Protein AF-A0A841LUA0-F1 (afdb_monomer_lite)

Sequence (123 aa):
MKITVTVTGANQNDQVDFQVSAGNHDASQYGAPVWKINGTSQGNQDNIIIDEGGFTGTTKTYVFETVKPFDFGELSINVVNLEGGPITASYKTEVNGKVETNENVVVAVDQSYSKMFTYRSNK

Secondary structure (DSSP, 8-state):
-EEEEEEES--TTSEEEEEEEEE-SSGGGTTS--EEETTEEP-S-SEEEE-HHHH-SS-EEEEEEESS--SEEEEEEEEEE-SSSPEEEEEEEEETTEEEEEEEEEE-TTEEEEEEEEEE---

Radius of gyration: 14.79 Å; chains: 1; bounding box: 37×25×39 Å

Structure (mmCIF, N/CA/C/O backbone):
data_AF-A0A841LUA0-F1
#
_entry.id   AF-A0A841LUA0-F1
#
loop_
_atom_site.group_PDB
_atom_site.id
_atom_site.type_symbol
_atom_site.label_atom_id
_atom_site.label_alt_id
_atom_site.label_comp_id
_atom_site.label_asym_id
_atom_site.label_entity_id
_atom_site.label_seq_id
_atom_site.pdbx_PDB_ins_code
_atom_site.Cartn_x
_atom_site.Cartn_y
_atom_site.Cartn_z
_atom_site.occupancy
_atom_site.B_iso_or_equiv
_atom_site.auth_seq_id
_atom_site.auth_comp_id
_atom_site.auth_asym_id
_atom_site.auth_atom_id
_atom_site.pdbx_PDB_model_num
ATOM 1 N N . MET A 1 1 ? 8.641 -5.373 -9.313 1.00 94.56 1 MET A N 1
ATOM 2 C CA . MET A 1 1 ? 8.151 -5.479 -7.924 1.00 94.56 1 MET A CA 1
ATOM 3 C C . MET A 1 1 ? 6.658 -5.213 -7.925 1.00 94.56 1 MET A C 1
ATOM 5 O O . MET A 1 1 ? 6.206 -4.375 -8.697 1.00 94.56 1 MET A O 1
ATOM 9 N N . LYS A 1 2 ? 5.904 -5.937 -7.100 1.00 97.44 2 LYS A N 1
ATOM 10 C CA . LYS A 1 2 ? 4.458 -5.780 -6.954 1.00 97.44 2 LYS A CA 1
ATOM 11 C C . LYS A 1 2 ? 4.108 -5.694 -5.476 1.00 97.44 2 LYS A C 1
ATOM 13 O O . LYS A 1 2 ? 4.485 -6.575 -4.713 1.00 97.44 2 LYS A O 1
ATOM 18 N N . ILE A 1 3 ? 3.394 -4.650 -5.085 1.00 98.38 3 ILE A N 1
ATOM 19 C CA . ILE A 1 3 ? 2.963 -4.399 -3.712 1.00 98.38 3 ILE A CA 1
ATOM 20 C C . ILE A 1 3 ? 1.440 -4.378 -3.712 1.00 98.38 3 ILE A C 1
ATOM 22 O O . ILE A 1 3 ? 0.822 -3.664 -4.493 1.00 98.38 3 ILE A O 1
ATOM 26 N N . THR A 1 4 ? 0.823 -5.189 -2.864 1.00 98.62 4 THR A N 1
ATOM 27 C CA . THR A 1 4 ? -0.627 -5.201 -2.651 1.00 98.62 4 THR A CA 1
ATOM 28 C C . THR A 1 4 ? -0.893 -4.754 -1.229 1.00 98.62 4 THR A C 1
ATOM 30 O O . THR A 1 4 ? -0.363 -5.366 -0.307 1.00 98.62 4 THR A O 1
ATOM 33 N N . VAL A 1 5 ? -1.716 -3.728 -1.052 1.00 98.38 5 VAL A N 1
ATOM 34 C CA . VAL A 1 5 ? -2.139 -3.234 0.263 1.00 98.38 5 VAL A CA 1
ATOM 35 C C . VAL A 1 5 ? -3.653 -3.302 0.350 1.00 98.38 5 VAL A C 1
ATOM 37 O O . VAL A 1 5 ? -4.348 -3.095 -0.644 1.00 98.38 5 VAL A O 1
ATOM 40 N N . THR A 1 6 ? -4.182 -3.652 1.512 1.00 98.31 6 THR A N 1
ATOM 41 C CA . THR A 1 6 ? -5.617 -3.696 1.786 1.00 98.31 6 THR A CA 1
ATOM 42 C C . THR A 1 6 ? -5.880 -3.168 3.179 1.00 98.31 6 THR A C 1
ATOM 44 O O . THR A 1 6 ? -5.265 -3.633 4.135 1.00 98.31 6 THR A O 1
ATOM 47 N N . VAL A 1 7 ? -6.813 -2.230 3.294 1.00 97.94 7 VAL A N 1
ATOM 48 C CA . VAL A 1 7 ? -7.228 -1.650 4.572 1.00 97.94 7 VAL A CA 1
ATOM 49 C C . VAL A 1 7 ? -8.725 -1.840 4.733 1.00 97.94 7 VAL A C 1
ATOM 51 O O . VAL A 1 7 ? -9.487 -1.668 3.783 1.00 97.94 7 VAL A O 1
ATOM 54 N N . THR A 1 8 ? -9.146 -2.236 5.931 1.00 97.19 8 THR A N 1
ATOM 55 C CA . THR A 1 8 ? -10.555 -2.366 6.320 1.00 97.19 8 THR A CA 1
ATOM 56 C C . THR A 1 8 ? -10.777 -1.691 7.664 1.00 97.19 8 THR A C 1
ATOM 58 O O . THR A 1 8 ? -9.961 -1.861 8.567 1.00 97.19 8 THR A O 1
ATOM 61 N N . GLY A 1 9 ? -11.897 -0.979 7.803 1.00 94.81 9 GLY A N 1
ATOM 62 C CA . GLY A 1 9 ? -12.333 -0.385 9.069 1.00 94.81 9 GLY A CA 1
ATOM 63 C C . GLY A 1 9 ? -11.882 1.058 9.303 1.00 94.81 9 GLY A C 1
ATOM 64 O O . GLY A 1 9 ? -12.321 1.642 10.283 1.00 94.81 9 GLY A O 1
ATOM 65 N N . ALA A 1 10 ? -11.067 1.632 8.413 1.00 95.12 10 ALA A N 1
ATOM 66 C CA . ALA A 1 10 ? -10.643 3.026 8.509 1.00 95.12 10 ALA A CA 1
ATOM 67 C C . ALA A 1 10 ? -11.772 3.995 8.128 1.00 95.12 10 ALA A C 1
ATOM 69 O O . ALA A 1 10 ? -12.508 3.786 7.154 1.00 95.12 10 ALA A O 1
ATOM 70 N N . ASN A 1 11 ? -11.888 5.078 8.885 1.00 92.00 11 ASN A N 1
ATOM 71 C CA . ASN A 1 11 ? -12.850 6.143 8.655 1.00 92.00 11 ASN A CA 1
ATOM 72 C C . ASN A 1 11 ? -12.147 7.506 8.508 1.00 92.00 11 ASN A C 1
ATOM 74 O O . ASN A 1 11 ? -10.927 7.596 8.531 1.00 92.00 11 ASN A O 1
ATOM 78 N N . GLN A 1 12 ? -12.924 8.567 8.284 1.00 92.44 12 GLN A N 1
ATOM 79 C CA . GLN A 1 12 ? -12.406 9.915 8.003 1.00 92.44 12 GLN A CA 1
ATOM 80 C C . GLN A 1 12 ? -11.659 10.579 9.170 1.00 92.44 12 GLN A C 1
ATOM 82 O O . GLN A 1 12 ? -11.059 11.628 8.972 1.00 92.44 12 GLN A O 1
ATOM 87 N N . ASN A 1 13 ? -11.761 10.022 10.376 1.00 93.69 13 ASN A N 1
ATOM 88 C CA . ASN A 1 13 ? -11.087 10.518 11.567 1.00 93.69 13 ASN A CA 1
ATOM 89 C C . ASN A 1 13 ? -9.787 9.752 11.854 1.00 93.69 13 ASN A C 1
ATOM 91 O O . ASN A 1 13 ? -9.107 10.106 12.806 1.00 93.69 13 ASN A O 1
ATOM 95 N N . ASP A 1 14 ? -9.447 8.725 11.069 1.00 95.31 14 ASP A N 1
ATOM 96 C CA . ASP A 1 14 ? -8.236 7.914 11.232 1.00 95.31 14 ASP A CA 1
ATOM 97 C C . ASP A 1 14 ? -7.133 8.348 10.258 1.00 95.31 14 ASP A C 1
ATOM 99 O O . ASP A 1 14 ? -7.419 8.770 9.140 1.00 95.31 14 ASP A O 1
ATOM 103 N N . GLN A 1 15 ? -5.865 8.130 10.626 1.00 95.81 15 GLN A N 1
ATOM 104 C CA . GLN A 1 15 ? -4.740 8.292 9.697 1.00 95.81 15 GLN A CA 1
ATOM 105 C C . GLN A 1 15 ? -4.372 6.939 9.088 1.00 95.81 15 GLN A C 1
ATOM 107 O O . GLN A 1 15 ? -4.060 5.993 9.816 1.00 95.81 15 GLN A O 1
ATOM 112 N N . VAL A 1 16 ? -4.329 6.848 7.760 1.00 96.69 16 VAL A N 1
ATOM 113 C CA . VAL A 1 16 ? -3.832 5.661 7.054 1.00 96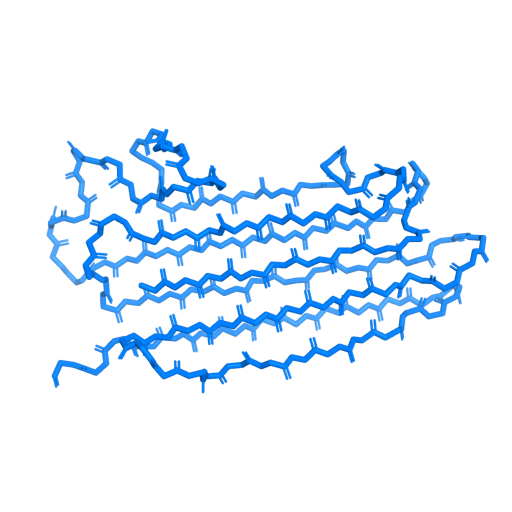.69 16 VAL A CA 1
ATOM 114 C C . VAL A 1 16 ? -3.034 6.083 5.830 1.00 96.69 16 VAL A C 1
ATOM 116 O O . VAL A 1 16 ? -3.613 6.520 4.842 1.00 96.69 16 VAL A O 1
ATOM 119 N N . ASP A 1 17 ? -1.722 5.870 5.866 1.00 97.06 17 ASP A N 1
ATOM 120 C CA . ASP A 1 17 ? -0.820 6.188 4.766 1.00 97.06 17 ASP A CA 1
ATOM 121 C C . ASP A 1 17 ? -0.052 4.954 4.311 1.00 97.06 17 ASP A C 1
ATOM 123 O O . ASP A 1 17 ? 0.551 4.224 5.105 1.00 97.06 17 ASP A O 1
ATOM 127 N N . PHE A 1 18 ? -0.026 4.761 2.998 1.00 97.88 18 PHE A N 1
ATOM 128 C CA . PHE A 1 18 ? 0.866 3.819 2.343 1.00 97.88 18 PHE A CA 1
ATOM 129 C C . PHE A 1 18 ? 1.680 4.559 1.296 1.00 97.88 18 PHE A C 1
ATOM 131 O O . PHE A 1 18 ? 1.134 5.131 0.351 1.00 97.88 18 PHE A O 1
ATOM 138 N N . GLN A 1 19 ? 2.996 4.500 1.446 1.00 98.06 19 GLN A N 1
ATOM 139 C CA . GLN A 1 19 ? 3.941 5.074 0.506 1.00 98.06 19 GLN A CA 1
ATOM 140 C C . GLN A 1 19 ? 4.772 3.966 -0.135 1.00 98.06 19 GLN A C 1
ATOM 142 O O . GLN A 1 19 ? 5.260 3.064 0.548 1.00 98.06 19 GLN A O 1
ATOM 147 N N . VAL A 1 20 ? 4.944 4.041 -1.452 1.00 97.81 20 VAL A N 1
ATOM 148 C CA . VAL A 1 20 ? 5.822 3.144 -2.205 1.00 97.81 20 VAL A CA 1
ATOM 149 C C . VAL A 1 20 ? 6.811 3.949 -3.028 1.00 97.81 20 VAL A C 1
ATOM 151 O O . VAL A 1 20 ? 6.438 4.926 -3.677 1.00 97.81 20 VAL A O 1
ATOM 154 N N . SER A 1 21 ? 8.068 3.513 -3.035 1.00 96.69 21 SER A N 1
ATOM 155 C CA . SER A 1 21 ? 9.106 4.105 -3.878 1.00 96.69 21 SER A CA 1
ATOM 156 C C . SER A 1 21 ? 9.940 3.032 -4.571 1.00 96.69 21 SER A C 1
ATOM 158 O O . SER A 1 21 ? 9.999 1.883 -4.122 1.00 96.69 21 SER A O 1
ATOM 160 N N . ALA A 1 22 ? 10.497 3.362 -5.734 1.00 95.19 22 ALA A N 1
ATOM 161 C CA . ALA A 1 22 ? 11.377 2.477 -6.487 1.00 95.19 22 ALA A CA 1
ATOM 162 C C . ALA A 1 22 ? 12.441 3.289 -7.221 1.00 95.19 22 ALA A C 1
ATOM 164 O O . ALA A 1 22 ? 12.157 4.376 -7.716 1.00 95.19 22 ALA A O 1
ATOM 165 N N . GLY A 1 23 ? 13.655 2.748 -7.318 1.00 92.81 23 GLY A N 1
ATOM 166 C CA . GLY A 1 23 ? 14.780 3.464 -7.914 1.00 92.81 23 GLY A CA 1
ATOM 167 C C . GLY A 1 23 ? 15.832 2.552 -8.532 1.00 92.81 23 GLY A C 1
ATOM 168 O O . GLY A 1 23 ? 15.912 1.365 -8.209 1.00 92.81 23 GLY A O 1
ATOM 169 N N . ASN A 1 24 ? 16.625 3.121 -9.438 1.00 91.75 24 ASN A N 1
ATOM 170 C CA . ASN A 1 24 ? 17.773 2.483 -10.080 1.00 91.75 24 ASN A CA 1
ATOM 171 C C . ASN A 1 24 ? 19.066 3.214 -9.734 1.00 91.75 24 ASN A C 1
ATOM 173 O O . ASN A 1 24 ? 19.072 4.413 -9.466 1.00 91.75 24 ASN A O 1
ATOM 177 N N . HIS A 1 25 ? 20.181 2.490 -9.782 1.00 89.19 25 HIS A N 1
ATOM 178 C CA . HIS A 1 25 ? 21.509 3.092 -9.679 1.00 89.19 25 HIS A CA 1
ATOM 179 C C . HIS A 1 25 ? 21.857 3.995 -10.869 1.00 89.19 25 HIS A C 1
ATOM 181 O O . HIS A 1 25 ? 22.730 4.855 -10.754 1.00 89.19 25 HIS A O 1
ATOM 187 N N . ASP A 1 26 ? 21.217 3.774 -12.016 1.00 89.12 26 ASP A N 1
ATOM 188 C CA . ASP A 1 26 ? 21.457 4.497 -13.258 1.00 89.12 26 ASP A CA 1
ATOM 189 C C . ASP A 1 26 ? 20.278 5.413 -13.642 1.00 89.12 26 ASP A C 1
ATOM 191 O O . ASP A 1 26 ? 19.221 5.448 -13.009 1.00 89.12 26 ASP A O 1
ATOM 195 N N . ALA A 1 27 ? 20.452 6.164 -14.732 1.00 86.88 27 ALA A N 1
ATOM 196 C CA . ALA A 1 27 ? 19.438 7.088 -15.233 1.00 86.88 27 ALA A CA 1
ATOM 197 C C . ALA A 1 27 ? 18.219 6.394 -15.867 1.00 86.88 27 ALA A C 1
ATOM 199 O O . ALA A 1 27 ? 17.305 7.082 -16.324 1.00 86.88 27 ALA A O 1
ATOM 200 N N . SER A 1 28 ? 18.172 5.055 -15.914 1.00 85.50 28 SER A N 1
ATOM 201 C CA . SER A 1 28 ? 17.079 4.345 -16.576 1.00 85.50 28 SER A CA 1
ATOM 202 C C . SER A 1 28 ? 15.735 4.601 -15.908 1.00 85.50 28 SER A C 1
ATOM 204 O O . SER A 1 28 ? 14.719 4.419 -16.564 1.00 85.50 28 SER A O 1
ATOM 206 N N . GLN A 1 29 ? 15.691 5.042 -14.647 1.00 81.25 29 GLN A N 1
ATOM 207 C CA . GLN A 1 29 ? 14.444 5.364 -13.950 1.00 81.25 29 GLN A CA 1
ATOM 208 C C . GLN A 1 29 ? 13.674 6.556 -14.546 1.00 81.25 29 GLN A C 1
ATOM 210 O O . GLN A 1 29 ? 12.456 6.592 -14.423 1.00 81.25 29 GLN A O 1
ATOM 215 N N . TYR A 1 30 ? 14.345 7.488 -15.229 1.00 83.31 30 TYR A N 1
ATOM 216 C CA . TYR A 1 30 ? 13.733 8.731 -15.709 1.00 83.31 30 TYR A CA 1
ATOM 217 C C . TYR A 1 30 ? 13.034 8.596 -17.069 1.00 83.31 30 TYR A C 1
ATOM 219 O O . TYR A 1 30 ? 13.341 7.716 -17.873 1.00 83.31 30 TYR A O 1
ATOM 227 N N . GLY A 1 31 ? 12.118 9.528 -17.357 1.00 82.19 31 GLY A N 1
ATOM 228 C CA . GLY A 1 31 ? 11.509 9.692 -18.683 1.00 82.19 31 GLY A CA 1
ATOM 229 C C . GLY A 1 31 ? 10.447 8.649 -19.034 1.00 82.19 31 GLY A C 1
ATOM 230 O O . GLY A 1 31 ? 9.967 8.625 -20.165 1.00 82.19 31 GLY A O 1
ATOM 231 N N . ALA A 1 32 ? 10.058 7.805 -18.078 1.00 85.06 32 ALA A N 1
ATOM 232 C CA . ALA A 1 32 ? 9.026 6.792 -18.241 1.00 85.06 32 ALA A CA 1
ATOM 233 C C . ALA A 1 32 ? 8.212 6.653 -16.945 1.00 85.06 32 ALA A C 1
ATOM 235 O O . ALA A 1 32 ? 8.731 6.943 -15.871 1.00 85.06 32 ALA A O 1
ATOM 236 N N . PRO A 1 33 ? 6.959 6.176 -17.012 1.00 90.19 33 PRO A N 1
ATOM 237 C CA . PRO A 1 33 ? 6.241 5.723 -15.826 1.00 90.19 33 PRO A CA 1
ATOM 238 C C . PRO A 1 33 ? 7.098 4.785 -14.971 1.00 90.19 33 PRO A C 1
ATOM 240 O O . PRO A 1 33 ? 7.808 3.939 -15.513 1.00 90.19 33 PRO A O 1
ATOM 243 N N . VAL A 1 34 ? 7.009 4.902 -13.649 1.00 93.38 34 VAL A N 1
ATOM 244 C CA . VAL A 1 34 ? 7.641 3.948 -12.717 1.00 93.38 34 VAL A CA 1
ATOM 245 C C . VAL A 1 34 ? 6.621 2.905 -12.276 1.00 93.38 34 VAL A C 1
ATOM 247 O O . VAL A 1 34 ? 6.896 1.704 -12.308 1.00 93.38 34 VAL A O 1
ATOM 250 N N . TRP A 1 35 ? 5.414 3.366 -11.951 1.00 96.19 35 TRP A N 1
ATOM 251 C CA . TRP A 1 35 ? 4.369 2.580 -11.310 1.00 96.19 35 TRP A CA 1
ATOM 252 C C . TRP A 1 35 ? 3.109 2.449 -12.164 1.00 96.19 35 TRP A C 1
ATOM 254 O O . TRP A 1 35 ? 2.715 3.360 -12.894 1.00 96.19 35 TRP A O 1
ATOM 264 N N . LYS A 1 36 ? 2.423 1.323 -11.993 1.00 97.19 36 LYS A N 1
ATOM 265 C CA . LYS A 1 36 ? 0.993 1.156 -12.247 1.00 97.19 36 LYS A CA 1
ATOM 266 C C . LYS A 1 36 ? 0.271 1.058 -10.912 1.00 97.19 36 LYS A C 1
ATOM 268 O O . LYS A 1 36 ? 0.746 0.354 -10.026 1.00 97.19 36 LYS A O 1
ATOM 273 N N . ILE A 1 37 ? -0.889 1.699 -10.803 1.00 97.88 37 ILE A N 1
ATOM 274 C CA . ILE A 1 37 ? -1.823 1.520 -9.685 1.00 97.88 37 ILE A CA 1
ATOM 275 C C . ILE A 1 37 ? -3.067 0.847 -10.247 1.00 97.88 37 ILE A C 1
ATOM 277 O O . ILE A 1 37 ? -3.684 1.368 -11.177 1.00 97.88 37 ILE A O 1
ATOM 281 N N . ASN A 1 38 ? -3.410 -0.328 -9.720 1.00 97.69 38 ASN A N 1
ATOM 282 C CA . ASN A 1 38 ? -4.542 -1.138 -10.180 1.00 97.69 38 ASN A CA 1
ATOM 283 C C . ASN A 1 38 ? -4.529 -1.363 -11.707 1.00 97.69 38 ASN A C 1
ATOM 285 O O . ASN A 1 38 ? -5.560 -1.321 -12.371 1.00 97.69 38 ASN A O 1
ATOM 289 N N . GLY A 1 39 ? -3.333 -1.572 -12.271 1.00 96.88 39 GLY A N 1
ATOM 290 C CA . GLY A 1 39 ? -3.112 -1.787 -13.706 1.00 96.88 39 GLY A CA 1
ATOM 291 C C . GLY A 1 39 ? -2.947 -0.513 -14.546 1.00 96.88 39 GLY A C 1
ATOM 292 O O . GLY A 1 39 ? -2.443 -0.599 -15.665 1.00 96.88 39 GLY A O 1
ATOM 293 N N . THR A 1 40 ? -3.277 0.665 -14.012 1.00 96.94 40 THR A N 1
ATOM 294 C CA . THR A 1 40 ? -3.190 1.944 -14.733 1.00 96.94 40 THR A CA 1
ATOM 295 C C . THR A 1 40 ? -1.838 2.613 -14.511 1.00 96.94 40 THR A C 1
ATOM 297 O O . THR A 1 40 ? -1.474 2.917 -13.372 1.00 96.94 40 THR A O 1
ATOM 300 N N . SER A 1 41 ? -1.103 2.868 -15.598 1.00 95.62 41 SER A N 1
ATOM 301 C CA . SER A 1 41 ? 0.188 3.567 -15.558 1.00 95.62 41 SER A CA 1
ATOM 302 C C . SER A 1 41 ? 0.049 4.962 -14.960 1.00 95.62 41 SER A C 1
ATOM 304 O O . SER A 1 41 ? -0.854 5.716 -15.318 1.00 95.62 41 SER A O 1
ATOM 306 N N . GLN A 1 42 ? 0.972 5.299 -14.072 1.00 93.69 42 GLN A N 1
ATOM 307 C CA . GLN A 1 42 ? 1.092 6.620 -13.473 1.00 93.69 42 GLN A CA 1
ATOM 308 C C . GLN A 1 42 ? 2.119 7.468 -14.237 1.00 93.69 42 GLN A C 1
ATOM 310 O O . GLN A 1 42 ? 2.788 6.979 -15.148 1.00 93.69 42 GLN A O 1
ATOM 315 N N . GLY A 1 43 ? 2.244 8.750 -13.884 1.00 87.00 43 GLY A N 1
ATOM 316 C CA . GLY A 1 43 ? 3.286 9.621 -14.435 1.00 87.00 43 GLY A CA 1
ATOM 317 C C . GLY A 1 43 ? 4.714 9.159 -14.099 1.00 87.00 43 GLY A C 1
ATOM 318 O O . GLY A 1 43 ? 4.936 8.113 -13.488 1.00 87.00 43 GLY A O 1
ATOM 319 N N . ASN A 1 44 ? 5.701 9.972 -14.477 1.00 87.81 44 ASN A N 1
ATOM 320 C CA . ASN A 1 44 ? 7.125 9.758 -14.174 1.00 87.81 44 ASN A CA 1
ATOM 321 C C . ASN A 1 44 ? 7.459 10.124 -12.710 1.00 87.81 44 ASN A C 1
ATOM 323 O O . ASN A 1 44 ? 8.303 10.979 -12.454 1.00 87.81 44 ASN A O 1
ATOM 327 N N . GLN A 1 45 ? 6.727 9.535 -11.766 1.00 89.25 45 GLN A N 1
ATOM 328 C CA . GLN A 1 45 ? 6.915 9.692 -10.326 1.00 89.25 45 GLN A CA 1
ATOM 329 C C . GLN A 1 45 ? 7.444 8.378 -9.754 1.00 89.25 45 GLN A C 1
ATOM 331 O O . GLN A 1 45 ? 6.840 7.324 -9.948 1.00 89.25 45 GLN A O 1
ATOM 336 N N . ASP A 1 46 ? 8.594 8.444 -9.097 1.00 90.88 46 ASP A N 1
ATOM 337 C CA . ASP A 1 46 ? 9.284 7.326 -8.453 1.00 90.88 46 ASP A CA 1
ATOM 338 C C . ASP A 1 46 ? 8.707 6.997 -7.074 1.00 90.88 46 ASP A C 1
ATOM 340 O O . ASP A 1 46 ? 8.766 5.843 -6.647 1.00 90.88 46 ASP A O 1
ATOM 344 N N . ASN A 1 47 ? 8.072 7.982 -6.439 1.00 94.38 47 ASN A N 1
ATOM 345 C CA . ASN A 1 47 ? 7.344 7.861 -5.185 1.00 94.38 47 ASN A CA 1
ATOM 346 C C . ASN A 1 47 ? 5.826 8.032 -5.381 1.00 94.38 47 ASN A C 1
ATOM 348 O O . ASN A 1 47 ? 5.385 8.946 -6.077 1.00 94.38 47 ASN A O 1
ATOM 352 N N . ILE A 1 48 ? 5.029 7.187 -4.727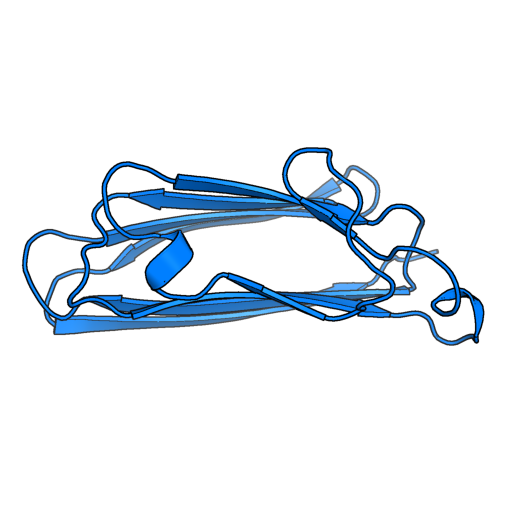 1.00 96.44 48 ILE A N 1
ATOM 353 C CA . ILE A 1 48 ? 3.563 7.271 -4.665 1.00 96.44 48 ILE A CA 1
ATOM 354 C C . ILE A 1 48 ? 3.138 7.236 -3.202 1.00 96.44 48 ILE A C 1
ATOM 356 O O . ILE A 1 48 ? 3.630 6.399 -2.450 1.00 96.44 48 ILE A O 1
ATOM 360 N N . ILE A 1 49 ? 2.179 8.080 -2.826 1.00 96.62 49 ILE A N 1
ATOM 361 C CA . ILE A 1 49 ? 1.523 8.052 -1.515 1.00 96.62 49 ILE A CA 1
ATOM 362 C C . ILE A 1 49 ? 0.020 7.891 -1.744 1.00 96.62 49 ILE A C 1
ATOM 364 O O . ILE A 1 49 ? -0.556 8.595 -2.572 1.00 96.62 49 ILE A O 1
ATOM 368 N N . ILE A 1 50 ? -0.595 6.952 -1.028 1.00 96.81 50 ILE A N 1
ATOM 369 C CA . ILE A 1 50 ? -2.039 6.921 -0.792 1.00 96.81 50 ILE A CA 1
ATOM 370 C C . ILE A 1 50 ? -2.233 7.307 0.669 1.00 96.81 50 ILE A C 1
ATOM 372 O O . ILE A 1 50 ? -1.746 6.600 1.549 1.00 96.81 50 ILE A O 1
ATOM 376 N N . ASP A 1 51 ? -2.884 8.441 0.885 1.00 94.12 51 ASP A N 1
ATOM 377 C CA . ASP A 1 51 ? -3.147 9.025 2.198 1.00 94.12 51 ASP A CA 1
ATOM 378 C C . ASP A 1 51 ? -4.511 8.584 2.756 1.00 94.12 51 ASP A C 1
ATOM 380 O O . ASP A 1 51 ? -5.211 7.751 2.160 1.00 94.12 51 ASP A O 1
ATOM 384 N N . GLU A 1 52 ? -4.893 9.173 3.894 1.00 88.69 52 GLU A N 1
ATOM 385 C CA . GLU A 1 52 ? -6.155 8.914 4.595 1.00 88.69 52 GLU A CA 1
ATOM 386 C C . GLU A 1 52 ? -7.365 8.902 3.644 1.00 88.69 52 GLU A C 1
ATOM 388 O O . GLU A 1 52 ? -8.193 7.986 3.689 1.00 88.69 52 GLU A O 1
ATOM 393 N N . GLY A 1 53 ? -7.422 9.844 2.694 1.00 90.56 53 GLY A N 1
ATOM 394 C CA . GLY A 1 53 ? -8.532 9.997 1.757 1.00 90.56 53 GLY A CA 1
ATOM 395 C C . GLY A 1 53 ? -8.709 8.785 0.841 1.00 90.56 53 GLY A C 1
ATOM 396 O O . GLY A 1 53 ? -9.831 8.468 0.439 1.00 90.56 53 GLY A O 1
ATOM 397 N N . GLY A 1 54 ? -7.625 8.060 0.557 1.00 93.12 54 GLY A N 1
ATOM 398 C CA . GLY A 1 54 ? -7.641 6.833 -0.236 1.00 93.12 54 GLY A CA 1
ATOM 399 C C . GLY A 1 54 ? -8.150 5.597 0.510 1.00 93.12 54 GLY A C 1
ATOM 400 O O . GLY A 1 54 ? -8.546 4.620 -0.131 1.00 93.12 54 GLY A O 1
ATOM 401 N N . PHE A 1 55 ? -8.185 5.626 1.844 1.00 92.56 55 PHE A N 1
ATOM 402 C CA . PHE A 1 55 ? -8.535 4.466 2.670 1.00 92.56 55 PHE A CA 1
ATOM 403 C C . PHE A 1 55 ? -9.819 4.620 3.486 1.00 92.56 55 PHE A C 1
ATOM 405 O O . PHE A 1 55 ? -10.263 3.641 4.085 1.00 92.56 55 PHE A O 1
ATOM 412 N N . THR A 1 56 ? -10.464 5.788 3.454 1.00 87.25 56 THR A N 1
ATOM 413 C CA . THR A 1 56 ? -11.774 5.971 4.094 1.00 87.25 56 THR A CA 1
ATOM 414 C C . THR A 1 56 ? -12.876 5.085 3.485 1.00 87.25 56 THR A C 1
ATOM 416 O O . THR A 1 56 ? -12.961 4.859 2.268 1.00 87.25 56 THR A O 1
ATOM 419 N N . GLY A 1 57 ? -13.783 4.612 4.346 1.00 81.44 57 GLY A N 1
ATOM 420 C CA . GLY A 1 57 ? -15.022 3.936 3.959 1.00 81.44 57 GLY A CA 1
ATOM 421 C C . GLY A 1 57 ? -14.958 2.411 4.081 1.00 81.44 57 GLY A C 1
ATOM 422 O O . GLY A 1 57 ? -14.563 1.863 5.106 1.00 81.44 57 GLY A O 1
ATOM 423 N N . THR A 1 58 ? -15.436 1.698 3.056 1.00 83.88 58 THR A N 1
ATOM 424 C CA . THR A 1 58 ? -15.380 0.225 3.009 1.00 83.88 58 THR A CA 1
ATOM 425 C C . THR A 1 58 ? -13.942 -0.274 2.847 1.00 83.88 58 THR A C 1
ATOM 427 O O . THR A 1 58 ? -13.026 0.514 2.645 1.00 83.88 58 THR A O 1
ATOM 430 N N . THR A 1 59 ? -13.738 -1.593 2.812 1.00 94.62 59 THR A N 1
ATOM 431 C CA . THR A 1 59 ? -12.451 -2.187 2.420 1.00 94.62 59 THR A CA 1
ATOM 432 C C . THR A 1 59 ? -11.916 -1.587 1.114 1.00 94.62 59 THR A C 1
ATOM 434 O O . THR A 1 59 ? -12.622 -1.563 0.100 1.00 94.62 59 THR A O 1
ATOM 437 N N . LYS A 1 60 ? -10.662 -1.127 1.139 1.00 96.94 60 LYS A N 1
ATOM 438 C CA . LYS A 1 60 ? -9.928 -0.608 -0.022 1.00 96.94 60 LYS A CA 1
ATOM 439 C C . LYS A 1 60 ? -8.694 -1.453 -0.275 1.00 96.94 60 LYS A C 1
ATOM 441 O O . LYS A 1 60 ? -7.982 -1.803 0.663 1.00 96.94 60 LYS A O 1
ATOM 446 N N . THR A 1 61 ? -8.423 -1.731 -1.546 1.00 97.94 61 THR A N 1
ATOM 447 C CA . THR A 1 61 ? -7.247 -2.483 -1.989 1.00 97.94 61 THR A CA 1
ATOM 448 C C . THR A 1 61 ? -6.553 -1.735 -3.116 1.00 97.94 61 THR A C 1
ATOM 450 O O . THR A 1 61 ? -7.200 -1.323 -4.081 1.00 97.94 61 THR A O 1
ATOM 453 N N . TYR A 1 62 ? -5.230 -1.619 -3.016 1.00 98.25 62 TYR A N 1
ATOM 454 C CA . TYR A 1 62 ? -4.383 -1.075 -4.072 1.00 98.25 62 TYR A CA 1
ATOM 455 C C . TYR A 1 62 ? -3.291 -2.068 -4.441 1.00 98.25 62 TYR A C 1
ATOM 457 O O . TYR A 1 62 ? -2.670 -2.690 -3.578 1.00 98.25 62 TYR A O 1
ATOM 465 N N . VAL A 1 63 ? -3.056 -2.197 -5.744 1.00 98.50 63 VAL A N 1
ATOM 466 C CA . VAL A 1 63 ? -1.948 -2.960 -6.312 1.00 98.50 63 VAL A CA 1
ATOM 467 C C . VAL A 1 63 ? -1.014 -1.996 -7.025 1.00 98.50 63 VAL A C 1
ATOM 469 O O . VAL A 1 63 ? -1.366 -1.450 -8.071 1.00 98.50 63 VAL A O 1
ATOM 472 N N . PHE A 1 64 ? 0.178 -1.818 -6.470 1.00 98.25 64 PHE A N 1
ATOM 473 C CA . PHE A 1 64 ? 1.277 -1.082 -7.076 1.00 98.25 64 PHE A CA 1
ATOM 474 C C . PHE A 1 64 ? 2.184 -2.063 -7.805 1.00 98.25 64 PHE A C 1
ATOM 476 O O . PHE A 1 64 ? 2.627 -3.055 -7.230 1.00 98.25 64 PHE A O 1
ATOM 483 N N . GLU A 1 65 ? 2.482 -1.801 -9.068 1.00 97.00 65 GLU A N 1
ATOM 484 C CA . GLU A 1 65 ? 3.358 -2.654 -9.865 1.00 97.00 65 GLU A CA 1
ATOM 485 C C . GLU A 1 65 ? 4.367 -1.803 -10.623 1.00 97.00 65 GLU A C 1
ATOM 487 O O . GLU A 1 65 ? 3.991 -0.856 -11.315 1.00 97.00 65 GLU A O 1
ATOM 492 N N . THR A 1 66 ? 5.653 -2.128 -10.500 1.00 95.06 66 THR A N 1
ATOM 493 C CA . THR A 1 66 ? 6.681 -1.440 -11.280 1.00 95.06 66 THR A CA 1
ATOM 494 C C . THR A 1 66 ? 6.569 -1.836 -12.751 1.00 95.06 66 THR A C 1
ATOM 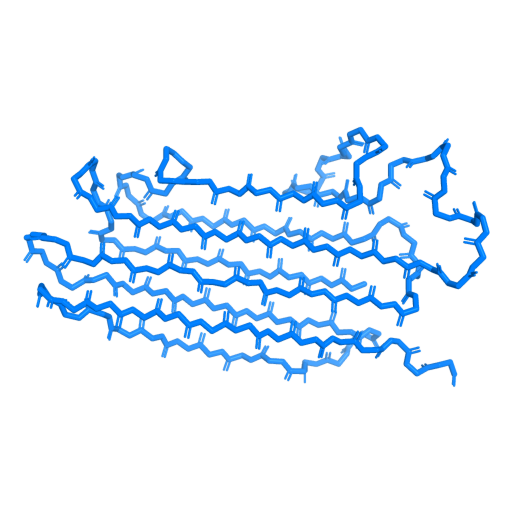496 O O . THR A 1 66 ? 6.408 -3.011 -13.076 1.00 95.06 66 THR A O 1
ATOM 499 N N . VAL A 1 67 ? 6.688 -0.878 -13.675 1.00 93.81 67 VAL A N 1
ATOM 500 C CA . VAL A 1 67 ? 6.541 -1.166 -15.120 1.00 93.81 67 VAL A CA 1
ATOM 501 C C . VAL A 1 67 ? 7.750 -1.874 -15.736 1.00 93.81 67 VAL A C 1
ATOM 503 O O . VAL A 1 67 ? 7.676 -2.380 -16.853 1.00 93.81 67 VAL A O 1
ATOM 506 N N . LYS A 1 68 ? 8.871 -1.872 -15.015 1.00 90.81 68 LYS A N 1
ATOM 507 C CA . LYS A 1 68 ? 10.142 -2.504 -15.365 1.00 90.81 68 LYS A CA 1
ATOM 508 C C . LYS A 1 68 ? 10.875 -2.931 -14.085 1.00 90.81 68 LYS A C 1
ATOM 510 O O . LYS A 1 68 ? 10.398 -2.616 -12.987 1.00 90.81 68 LYS A O 1
ATOM 515 N N . PRO A 1 69 ? 11.996 -3.661 -14.189 1.00 89.88 69 PRO A N 1
ATOM 516 C CA . PRO A 1 69 ? 12.849 -3.948 -13.041 1.00 89.88 69 PRO A CA 1
ATOM 517 C C . PRO A 1 69 ? 13.434 -2.668 -12.429 1.00 89.88 69 PRO A C 1
ATOM 519 O O . PRO A 1 69 ? 13.809 -1.751 -13.163 1.00 89.88 69 PRO A O 1
ATOM 522 N N . PHE A 1 70 ? 13.521 -2.640 -11.097 1.00 91.00 70 PHE A N 1
ATOM 523 C CA . PHE A 1 70 ? 14.192 -1.591 -10.332 1.00 91.00 70 PHE A CA 1
ATOM 524 C C . PHE A 1 70 ? 15.177 -2.208 -9.335 1.00 91.00 70 PHE A C 1
ATOM 526 O O . PHE A 1 70 ? 14.878 -3.267 -8.782 1.00 91.00 70 PHE A O 1
ATOM 533 N N . ASP A 1 71 ? 16.325 -1.569 -9.110 1.00 92.38 71 ASP A N 1
ATOM 534 C CA . ASP A 1 71 ? 17.360 -2.045 -8.182 1.00 92.38 71 ASP A CA 1
ATOM 535 C C . ASP A 1 71 ? 16.875 -1.980 -6.720 1.00 92.38 71 ASP A C 1
ATOM 537 O O . ASP A 1 71 ? 17.167 -2.877 -5.921 1.00 92.38 71 ASP A O 1
ATOM 541 N N . PHE A 1 72 ? 16.075 -0.958 -6.394 1.00 93.25 72 PHE A N 1
ATOM 542 C CA . PHE A 1 72 ? 15.560 -0.682 -5.054 1.00 93.25 72 PHE A CA 1
ATOM 543 C C . PHE A 1 72 ? 14.048 -0.520 -5.034 1.00 93.25 72 PHE A C 1
ATOM 545 O O . PHE A 1 72 ? 13.447 -0.023 -5.989 1.00 93.25 72 PHE A O 1
ATOM 552 N N . GLY A 1 73 ? 13.454 -0.872 -3.899 1.00 95.81 73 GLY A N 1
ATOM 553 C CA . GLY A 1 73 ? 12.070 -0.566 -3.586 1.00 95.81 73 GLY A CA 1
ATOM 554 C C . GLY A 1 73 ? 11.873 -0.283 -2.106 1.00 95.81 73 GLY A C 1
ATOM 555 O O . GLY A 1 73 ? 12.621 -0.790 -1.270 1.00 95.81 73 GLY A O 1
ATOM 556 N N . GLU A 1 74 ? 10.836 0.473 -1.781 1.00 97.75 74 GLU A N 1
ATOM 557 C CA . GLU A 1 74 ? 10.406 0.728 -0.411 1.00 97.75 74 GLU A CA 1
ATOM 558 C C . GLU A 1 74 ? 8.889 0.584 -0.288 1.00 97.75 74 GLU A C 1
ATOM 560 O O . GLU A 1 74 ? 8.140 0.884 -1.221 1.00 97.75 74 GLU A O 1
ATOM 565 N N . LEU A 1 75 ? 8.453 0.128 0.883 1.00 98.44 75 LEU A N 1
ATOM 566 C CA . LEU A 1 75 ? 7.078 0.222 1.355 1.00 98.44 75 LEU A CA 1
ATOM 567 C C . LEU A 1 75 ? 7.106 0.852 2.746 1.00 98.44 75 LEU A C 1
ATOM 569 O O . LEU A 1 75 ? 7.658 0.251 3.668 1.00 98.44 75 LEU A O 1
ATOM 573 N N . SER A 1 76 ? 6.485 2.014 2.898 1.00 98.44 76 SER A N 1
ATOM 574 C CA . SER A 1 76 ? 6.245 2.657 4.188 1.00 98.44 76 SER A CA 1
ATOM 575 C C . SER A 1 76 ? 4.752 2.634 4.506 1.00 98.44 76 SER A C 1
ATOM 577 O O . SER A 1 76 ? 3.910 2.826 3.627 1.00 98.44 76 SER A O 1
ATOM 579 N N . ILE A 1 77 ? 4.440 2.322 5.759 1.00 98.44 77 ILE A N 1
ATOM 580 C CA . ILE A 1 77 ? 3.092 2.092 6.270 1.00 98.44 77 ILE A CA 1
ATOM 581 C C . ILE A 1 77 ? 2.950 2.907 7.541 1.00 98.44 77 ILE A C 1
ATOM 583 O O . ILE A 1 77 ? 3.780 2.786 8.447 1.00 98.44 77 ILE A O 1
ATOM 587 N N . ASN A 1 78 ? 1.878 3.679 7.626 1.00 98.38 78 ASN A N 1
ATOM 588 C CA . ASN A 1 78 ? 1.502 4.410 8.819 1.00 98.38 78 ASN A CA 1
ATOM 589 C C . ASN A 1 78 ? -0.005 4.272 9.045 1.00 98.38 78 ASN A C 1
ATOM 591 O O . ASN A 1 78 ? -0.795 4.539 8.148 1.00 98.38 78 ASN A O 1
ATOM 595 N N . VAL A 1 79 ? -0.401 3.830 10.232 1.00 98.06 79 VAL A N 1
ATOM 596 C CA . VAL A 1 79 ? -1.801 3.690 10.637 1.00 98.06 79 VAL A CA 1
ATOM 597 C C . VAL A 1 79 ? -1.945 4.265 12.037 1.00 98.06 79 VAL A C 1
ATOM 599 O O . VAL A 1 79 ? -1.224 3.856 12.945 1.00 98.06 79 VAL A O 1
ATOM 602 N N . VAL A 1 80 ? -2.888 5.178 12.231 1.00 98.12 80 VAL A N 1
ATOM 603 C CA . VAL A 1 80 ? -3.292 5.690 13.542 1.00 98.12 80 VAL A CA 1
ATOM 604 C C . VAL A 1 80 ? -4.801 5.529 13.641 1.00 98.12 80 VAL A C 1
ATOM 606 O O . VAL A 1 80 ? -5.539 6.175 12.902 1.00 98.12 80 VAL A O 1
ATOM 609 N N . ASN A 1 81 ? -5.241 4.640 14.530 1.00 97.50 81 ASN A N 1
ATOM 610 C CA . ASN A 1 81 ? -6.653 4.411 14.805 1.00 97.50 81 ASN A CA 1
ATOM 611 C C . ASN A 1 81 ? -7.077 5.336 15.947 1.00 97.50 81 ASN A C 1
ATOM 613 O O . ASN A 1 81 ? -6.666 5.130 17.093 1.00 97.50 81 ASN A O 1
ATOM 617 N N . LEU A 1 82 ? -7.846 6.368 15.614 1.00 95.81 82 LEU A N 1
ATOM 618 C CA . LEU A 1 82 ? -8.223 7.416 16.558 1.00 95.81 82 LEU A CA 1
ATOM 619 C C . LEU A 1 82 ? -9.590 7.154 17.192 1.00 95.81 82 LEU A C 1
ATOM 621 O O . LEU A 1 82 ? -9.830 7.605 18.308 1.00 95.81 82 LEU A O 1
ATOM 625 N N . GLU A 1 83 ? -10.481 6.422 16.520 1.00 92.56 83 GLU A N 1
ATOM 626 C CA . GLU A 1 83 ? -11.796 6.091 17.065 1.00 92.56 83 GLU A CA 1
ATOM 627 C C . GLU A 1 83 ? -12.470 4.898 16.368 1.00 92.56 83 GLU A C 1
ATOM 629 O O . GLU A 1 83 ? -12.074 4.430 15.305 1.00 92.56 83 GLU A O 1
ATOM 634 N N . GLY A 1 84 ? -13.576 4.427 16.951 1.00 89.56 84 GLY A N 1
ATOM 635 C CA . GLY A 1 84 ? -14.429 3.418 16.331 1.00 89.56 84 GLY A CA 1
ATOM 636 C C . GLY A 1 84 ? -13.926 1.987 16.530 1.00 89.56 84 GLY A C 1
ATOM 637 O O . GLY A 1 84 ? -13.647 1.557 17.650 1.00 89.56 84 GLY A O 1
ATOM 638 N N . GLY A 1 85 ? -13.943 1.203 15.450 1.00 93.38 85 GLY A N 1
ATOM 639 C CA . GLY A 1 85 ? -13.555 -0.209 15.454 1.00 93.38 85 GLY A CA 1
ATOM 640 C C . GLY A 1 85 ? -12.070 -0.422 15.136 1.00 93.38 85 GLY A C 1
ATOM 641 O O . GLY A 1 85 ? -11.373 0.511 14.752 1.00 93.38 85 GLY A O 1
ATOM 642 N N . PRO A 1 86 ? -11.551 -1.656 15.263 1.00 96.31 86 PRO A N 1
ATOM 643 C CA . PRO A 1 86 ? -10.178 -1.949 14.870 1.00 96.31 86 PRO A CA 1
ATOM 644 C C . PRO A 1 86 ? -9.972 -1.774 13.357 1.00 96.31 86 PRO A C 1
ATOM 646 O O . PRO A 1 86 ? -10.794 -2.224 12.553 1.00 96.31 86 PRO A O 1
ATOM 649 N N . ILE A 1 87 ? -8.826 -1.211 12.971 1.00 97.62 87 ILE A N 1
ATOM 650 C CA . ILE A 1 87 ? -8.387 -1.116 11.575 1.00 97.62 87 ILE A CA 1
ATOM 651 C C . ILE A 1 87 ? -7.532 -2.338 11.258 1.00 97.62 87 ILE A C 1
ATOM 653 O O . ILE A 1 87 ? -6.594 -2.659 11.984 1.00 97.62 87 ILE A O 1
ATOM 657 N N . THR A 1 88 ? -7.831 -3.023 10.157 1.00 98.00 88 THR A N 1
ATOM 658 C CA . THR A 1 88 ? -6.985 -4.112 9.652 1.00 98.00 88 THR A CA 1
ATOM 659 C C . THR A 1 88 ? -6.222 -3.646 8.423 1.00 98.00 88 THR A C 1
ATOM 661 O O . THR A 1 88 ? -6.834 -3.353 7.397 1.00 98.00 88 THR A O 1
ATOM 664 N N . ALA A 1 89 ? -4.893 -3.637 8.512 1.00 98.00 89 ALA A N 1
ATOM 665 C CA . ALA A 1 89 ? -3.978 -3.363 7.414 1.00 98.00 89 ALA A CA 1
ATOM 666 C C . ALA A 1 89 ? -3.286 -4.662 6.981 1.00 98.00 89 ALA A C 1
ATOM 668 O O . ALA A 1 89 ? -2.584 -5.304 7.759 1.00 98.00 89 ALA A O 1
ATOM 669 N N . SER A 1 90 ? -3.486 -5.066 5.730 1.00 98.31 90 SER A N 1
ATOM 670 C CA . SER A 1 90 ? -2.798 -6.203 5.110 1.00 98.31 90 SER A CA 1
ATOM 671 C C . SER A 1 90 ? -1.906 -5.710 3.990 1.00 98.31 90 SER A C 1
ATOM 673 O O . SER A 1 90 ? -2.350 -4.919 3.159 1.00 98.31 90 SER A O 1
ATOM 675 N N . TYR A 1 91 ? -0.675 -6.196 3.921 1.00 98.50 91 TYR A N 1
ATOM 676 C CA . TYR A 1 91 ? 0.243 -5.828 2.851 1.00 98.50 91 TYR A CA 1
ATOM 677 C C . TYR A 1 91 ? 1.139 -6.991 2.459 1.00 98.50 91 TYR A C 1
ATOM 679 O O . TYR A 1 91 ? 1.615 -7.772 3.284 1.00 98.50 91 TYR A O 1
ATOM 687 N N . LYS A 1 92 ? 1.369 -7.090 1.154 1.00 98.56 92 LYS A N 1
ATOM 688 C CA . LYS A 1 92 ? 2.196 -8.115 0.536 1.00 98.56 92 LYS A CA 1
ATOM 689 C C . LYS A 1 92 ? 3.101 -7.482 -0.507 1.00 98.56 92 LYS A C 1
ATOM 691 O O . LYS A 1 92 ? 2.607 -6.773 -1.382 1.00 98.56 92 LYS A O 1
ATOM 696 N N . THR A 1 93 ? 4.385 -7.817 -0.467 1.00 98.38 93 THR A N 1
ATOM 697 C CA . THR A 1 93 ? 5.366 -7.398 -1.469 1.00 98.38 93 THR A CA 1
ATOM 698 C C . THR A 1 93 ? 5.981 -8.608 -2.150 1.00 98.38 93 THR A C 1
ATOM 700 O O . THR A 1 93 ? 6.470 -9.533 -1.499 1.00 98.38 93 THR A O 1
ATOM 703 N N . GLU A 1 94 ? 5.972 -8.574 -3.477 1.00 97.19 94 GLU A N 1
ATOM 704 C CA . GLU A 1 94 ? 6.566 -9.565 -4.361 1.00 97.19 94 GLU A CA 1
ATOM 705 C C . GLU A 1 94 ? 7.703 -8.923 -5.169 1.00 97.19 94 GLU A C 1
ATOM 707 O O . GLU A 1 94 ? 7.505 -7.950 -5.910 1.00 97.19 94 GLU A O 1
ATOM 712 N N . VAL A 1 95 ? 8.904 -9.486 -5.060 1.00 95.81 95 VAL A N 1
ATOM 713 C CA . VAL A 1 95 ? 10.100 -9.062 -5.799 1.00 95.81 95 VAL A CA 1
ATOM 714 C C . VAL A 1 95 ? 10.545 -10.228 -6.670 1.00 95.81 95 VAL A C 1
ATOM 716 O O . VAL A 1 95 ? 10.732 -11.336 -6.181 1.00 95.81 95 VAL A O 1
ATOM 719 N N . ASN A 1 96 ? 10.661 -10.000 -7.981 1.00 91.12 96 ASN A N 1
ATOM 720 C CA . ASN A 1 96 ? 11.056 -11.024 -8.959 1.00 91.12 96 ASN A CA 1
ATOM 721 C C . ASN A 1 96 ? 10.252 -12.338 -8.848 1.00 91.12 96 ASN A C 1
ATOM 723 O O . ASN A 1 96 ? 10.793 -13.428 -8.995 1.00 91.12 96 ASN A O 1
ATOM 727 N N . GLY A 1 97 ? 8.948 -12.231 -8.567 1.00 90.56 97 GLY A N 1
ATOM 728 C CA . GLY A 1 97 ? 8.041 -13.377 -8.431 1.00 90.56 97 GLY A CA 1
ATOM 729 C C . GLY A 1 97 ? 8.106 -14.107 -7.083 1.00 90.56 97 GLY A C 1
ATOM 730 O O . GLY A 1 97 ? 7.367 -15.068 -6.889 1.00 90.56 97 GLY A O 1
ATOM 731 N N . LYS A 1 98 ? 8.946 -13.659 -6.141 1.00 94.88 98 LYS A N 1
ATOM 732 C CA . LYS A 1 98 ? 9.033 -14.200 -4.781 1.00 94.88 98 LYS A CA 1
ATOM 733 C C . LYS A 1 98 ? 8.363 -13.262 -3.779 1.00 94.88 98 LYS A C 1
ATOM 735 O O . LYS A 1 98 ? 8.553 -12.051 -3.833 1.00 94.88 98 LYS A O 1
ATOM 740 N N . VAL A 1 99 ? 7.595 -13.829 -2.849 1.00 97.38 99 VAL A N 1
ATOM 741 C CA . VAL A 1 99 ? 7.009 -13.086 -1.724 1.00 97.38 99 VAL A CA 1
ATOM 742 C C . VAL A 1 99 ? 8.114 -12.757 -0.718 1.00 97.38 99 VAL A C 1
ATOM 744 O O . VAL A 1 99 ? 8.698 -13.664 -0.129 1.00 97.38 99 VAL A O 1
ATOM 747 N N . GLU A 1 100 ? 8.384 -11.468 -0.521 1.00 97.06 100 GLU A N 1
ATOM 748 C CA . GLU A 1 100 ? 9.367 -10.966 0.455 1.00 97.06 100 GLU A CA 1
ATOM 749 C C . GLU A 1 100 ? 8.695 -10.439 1.730 1.00 97.06 100 GLU A C 1
ATOM 751 O O . GLU A 1 100 ? 9.293 -10.410 2.801 1.00 97.06 100 GLU A O 1
ATOM 756 N N . THR A 1 101 ? 7.431 -10.027 1.649 1.00 97.88 101 THR A N 1
ATOM 757 C CA . THR A 1 101 ? 6.637 -9.604 2.811 1.00 97.88 101 THR A CA 1
ATOM 758 C C . THR A 1 101 ? 5.190 -10.009 2.592 1.00 97.88 101 THR A C 1
ATOM 760 O O . THR A 1 101 ? 4.693 -9.917 1.471 1.00 97.88 101 THR A O 1
ATOM 763 N N . ASN A 1 102 ? 4.527 -10.484 3.645 1.00 98.25 102 ASN A N 1
ATOM 764 C CA . ASN A 1 102 ? 3.110 -10.837 3.645 1.00 98.25 102 ASN A CA 1
ATOM 765 C C . ASN A 1 102 ? 2.596 -10.782 5.084 1.00 98.25 102 ASN A C 1
ATOM 767 O O . ASN A 1 102 ? 2.744 -11.746 5.834 1.00 98.25 102 ASN A O 1
ATOM 771 N N . GLU A 1 103 ? 2.063 -9.635 5.483 1.00 98.25 103 GLU A N 1
ATOM 772 C CA . GLU A 1 103 ? 1.644 -9.386 6.860 1.00 98.25 103 GLU A CA 1
ATOM 773 C C . GLU A 1 103 ? 0.194 -8.893 6.906 1.00 98.25 103 GLU A C 1
ATOM 775 O O . GLU A 1 103 ? -0.326 -8.286 5.965 1.00 98.25 103 GLU A O 1
ATOM 780 N N . ASN A 1 104 ? -0.455 -9.182 8.030 1.00 98.06 104 ASN A N 1
ATOM 781 C CA . ASN A 1 104 ? -1.784 -8.716 8.390 1.00 98.06 104 ASN A CA 1
ATOM 782 C C . ASN A 1 104 ? -1.703 -8.197 9.826 1.00 98.06 104 ASN A C 1
ATOM 784 O O . ASN A 1 104 ? -1.271 -8.921 10.724 1.00 98.06 104 ASN A O 1
ATOM 788 N N . VAL A 1 105 ? -2.062 -6.932 10.014 1.00 98.19 105 VAL A N 1
ATOM 789 C CA . VAL A 1 105 ? -1.944 -6.219 11.282 1.00 98.19 105 VAL A CA 1
ATOM 790 C C . VAL A 1 105 ? -3.303 -5.655 11.653 1.00 98.19 105 VAL A C 1
ATOM 792 O O . VAL A 1 105 ? -3.967 -5.021 10.833 1.00 98.19 105 VAL A O 1
ATOM 795 N N . VAL A 1 106 ? -3.696 -5.871 12.905 1.00 98.38 106 VAL A N 1
ATOM 796 C CA . VAL A 1 106 ? -4.891 -5.279 13.504 1.00 98.38 106 VAL A CA 1
ATOM 797 C C . VAL A 1 106 ? -4.442 -4.172 14.450 1.00 98.38 106 VAL A C 1
ATOM 799 O O . VAL A 1 106 ? -3.700 -4.431 15.394 1.00 98.38 106 VAL A O 1
ATOM 802 N N . VAL A 1 107 ? -4.895 -2.950 14.190 1.00 98.31 107 VAL A N 1
ATOM 803 C CA . VAL A 1 107 ? -4.625 -1.758 14.997 1.00 98.31 107 VAL A CA 1
ATOM 804 C C . VAL A 1 107 ? -5.894 -1.435 15.777 1.00 98.31 107 VAL A C 1
ATOM 806 O O . VAL A 1 107 ? -6.910 -1.046 15.193 1.00 98.31 107 VAL A O 1
ATOM 809 N N . ALA A 1 108 ? -5.864 -1.675 17.089 1.00 98.25 108 ALA A N 1
ATOM 810 C CA . ALA A 1 108 ? -6.990 -1.369 17.970 1.00 98.25 108 ALA A CA 1
ATOM 811 C C . ALA A 1 108 ? -7.183 0.149 18.118 1.00 98.25 108 ALA A C 1
ATOM 813 O O . ALA A 1 108 ? -6.289 0.920 17.776 1.00 98.25 108 ALA A O 1
ATOM 814 N N . VAL A 1 109 ? -8.343 0.563 18.632 1.00 97.56 109 VAL A N 1
ATOM 815 C CA . VAL A 1 109 ? 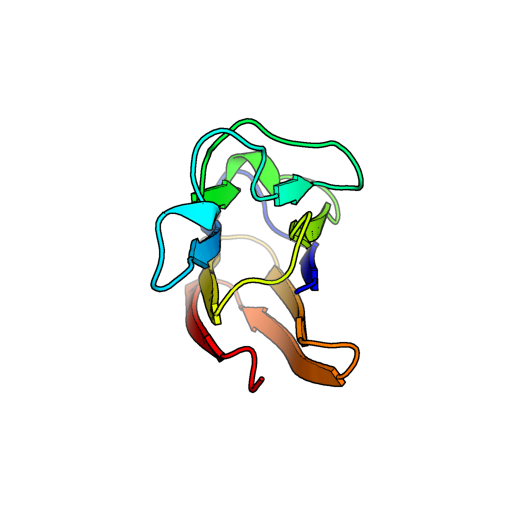-8.622 1.975 18.933 1.00 97.56 109 VAL A CA 1
ATOM 816 C C . VAL A 1 109 ? -7.563 2.555 19.875 1.00 97.56 109 VAL A C 1
ATOM 818 O O . VAL A 1 109 ? -7.041 1.837 20.734 1.00 97.56 109 VAL A O 1
ATOM 821 N N . ASP A 1 110 ? -7.232 3.830 19.682 1.00 97.25 110 ASP A N 1
ATOM 822 C CA . ASP A 1 110 ? -6.189 4.573 20.402 1.00 97.25 110 ASP A CA 1
ATOM 823 C C . ASP A 1 110 ? -4.765 4.008 20.224 1.00 97.25 110 ASP A C 1
ATOM 825 O O . ASP A 1 110 ? -3.869 4.272 21.032 1.00 97.25 110 ASP A O 1
ATOM 829 N N . GLN A 1 111 ? -4.530 3.218 19.170 1.00 98.50 111 GLN A N 1
ATOM 830 C CA . GLN A 1 111 ? -3.211 2.679 18.839 1.00 98.50 111 GLN A CA 1
ATOM 831 C C . GLN A 1 111 ? -2.712 3.160 17.483 1.00 98.50 111 GLN A C 1
ATOM 833 O O . GLN A 1 111 ? -3.471 3.507 16.576 1.00 98.50 111 GLN A O 1
ATOM 838 N N . SER A 1 112 ? -1.391 3.117 17.337 1.00 98.38 112 SER A N 1
ATOM 839 C CA . SER A 1 112 ? -0.709 3.377 16.081 1.00 98.38 112 SER A CA 1
ATOM 840 C C . SER A 1 112 ? 0.193 2.218 15.682 1.00 98.38 112 SER A C 1
ATOM 842 O O . SER A 1 112 ? 0.662 1.426 16.504 1.00 98.38 112 SER A O 1
ATOM 844 N N . TYR A 1 113 ? 0.427 2.128 14.382 1.00 98.50 113 TYR A N 1
ATOM 845 C CA . TYR A 1 113 ? 1.308 1.164 13.763 1.00 98.50 113 TYR A CA 1
ATOM 846 C C . TYR A 1 113 ? 2.077 1.837 12.635 1.00 98.50 113 TYR A C 1
ATOM 848 O O . TYR A 1 113 ? 1.480 2.379 11.706 1.00 98.50 113 TYR A O 1
ATOM 856 N N . SER A 1 114 ? 3.402 1.746 12.681 1.00 98.38 114 SER A N 1
ATOM 857 C CA . SER A 1 114 ? 4.252 2.238 11.604 1.00 98.38 114 SER A CA 1
ATOM 858 C C . SER A 1 114 ? 5.334 1.218 11.294 1.00 98.38 114 SER A C 1
ATOM 860 O O . SER A 1 114 ? 5.967 0.666 12.200 1.00 98.38 114 SER A O 1
ATOM 862 N N . LYS A 1 115 ? 5.561 0.962 10.008 1.00 98.25 115 LYS A N 1
ATOM 863 C CA . LYS A 1 115 ? 6.621 0.061 9.557 1.00 98.25 115 LYS A CA 1
ATOM 864 C C . LYS A 1 115 ? 7.118 0.468 8.183 1.00 98.25 115 LYS A C 1
ATOM 866 O O . LYS A 1 115 ? 6.346 0.897 7.334 1.00 98.25 115 LYS A O 1
ATOM 871 N N . MET A 1 116 ? 8.415 0.287 7.973 1.00 98.25 116 MET A N 1
ATOM 872 C CA . MET A 1 116 ? 9.071 0.530 6.699 1.00 98.25 116 MET A CA 1
ATOM 873 C C . MET A 1 116 ? 9.855 -0.712 6.293 1.00 98.25 116 MET A C 1
ATOM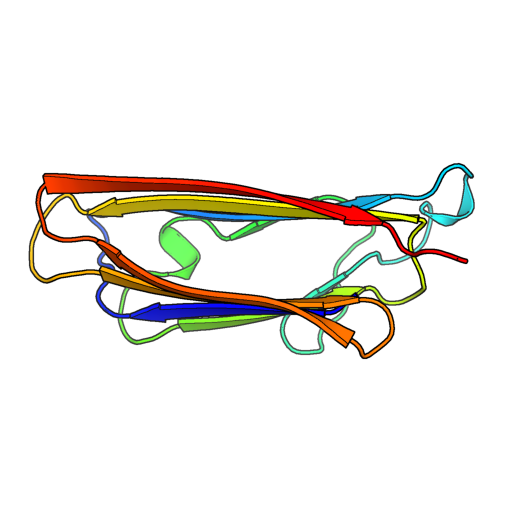 875 O O . MET A 1 116 ? 10.553 -1.316 7.110 1.00 98.25 116 MET A O 1
ATOM 879 N N . PHE A 1 117 ? 9.749 -1.074 5.023 1.00 98.12 117 PHE A N 1
ATOM 880 C CA . PHE A 1 117 ? 10.482 -2.169 4.412 1.00 98.12 117 PHE A CA 1
ATOM 881 C C . PHE A 1 117 ? 11.277 -1.645 3.233 1.00 98.12 117 PHE A C 1
ATOM 883 O O . PHE A 1 117 ? 10.752 -0.890 2.420 1.00 98.12 117 PHE A O 1
ATOM 890 N N . THR A 1 118 ? 12.513 -2.115 3.109 1.00 97.44 118 THR A N 1
ATOM 891 C CA . THR A 1 118 ? 13.335 -1.885 1.923 1.00 97.44 118 THR A CA 1
ATOM 892 C C . THR A 1 118 ? 13.562 -3.203 1.203 1.00 97.44 118 THR A C 1
ATOM 894 O O . THR A 1 118 ? 13.732 -4.257 1.818 1.00 97.44 118 THR A O 1
ATOM 897 N N . TYR A 1 119 ? 13.556 -3.138 -0.119 1.00 95.94 119 TYR A N 1
ATOM 898 C CA . TYR A 1 119 ? 13.671 -4.281 -1.004 1.00 95.94 119 TYR A CA 1
ATOM 899 C C . TYR A 1 119 ? 14.795 -4.040 -1.998 1.00 95.94 119 TYR A C 1
ATOM 901 O O . TYR A 1 119 ? 15.013 -2.920 -2.465 1.00 95.94 119 TYR A O 1
ATOM 909 N N . ARG A 1 120 ? 15.496 -5.116 -2.346 1.00 90.69 120 ARG A N 1
ATOM 910 C CA . ARG A 1 120 ? 16.496 -5.115 -3.411 1.00 90.69 120 ARG A CA 1
ATOM 911 C C . ARG A 1 120 ? 16.098 -6.128 -4.462 1.00 90.69 120 ARG A C 1
ATOM 913 O O . ARG A 1 120 ? 15.763 -7.265 -4.129 1.00 90.69 120 ARG A O 1
ATOM 920 N N . SER A 1 121 ? 16.175 -5.735 -5.725 1.00 75.06 121 SER A N 1
ATOM 921 C CA . SER A 1 121 ? 16.180 -6.711 -6.805 1.00 75.06 121 SER A CA 1
ATOM 922 C C . SER A 1 121 ? 17.593 -7.272 -6.896 1.00 75.06 121 SER A C 1
ATOM 924 O O . SER A 1 121 ? 18.466 -6.650 -7.496 1.00 75.06 121 SER A O 1
ATOM 926 N N . ASN A 1 122 ? 17.845 -8.433 -6.289 1.00 58.69 122 ASN A N 1
ATOM 927 C CA . ASN A 1 122 ? 19.071 -9.171 -6.587 1.00 58.69 122 ASN A CA 1
ATOM 928 C C . ASN A 1 122 ? 19.059 -9.482 -8.093 1.00 58.69 122 ASN A C 1
ATOM 930 O O . ASN A 1 122 ? 18.140 -10.157 -8.564 1.00 58.69 122 ASN A O 1
ATOM 934 N N . LYS A 1 123 ? 20.010 -8.902 -8.832 1.00 50.47 123 LYS A N 1
ATOM 935 C CA . LYS A 1 123 ? 20.314 -9.298 -10.211 1.00 50.47 123 LYS A CA 1
ATOM 936 C C . LYS A 1 123 ? 20.929 -10.690 -10.222 1.00 50.47 123 LYS A C 1
ATOM 938 O O . LYS A 1 123 ? 21.716 -10.981 -9.292 1.00 50.47 123 LYS A O 1
#

Foldseek 3Di:
DKKKKKKADAAPVKKKKKKKFFAAPDPPLADAFFKDKVNHTDPSDRMDMDISVQCHDGMHMIMIDGPDDTQKMKIKIKIAAADDAWMKMWMWDDAPNHTPDTDIDTAGHRGMDIDMDMDGRDD

pLDDT: mean 93.96, std 6.83, range [50.47, 98.62]

=== Feature glossary ===
The record interleaves many kinds of information about one protein. Here is each kind framed as the question it answers.

Q: What does the local fold look like, residue by residue?
A: A 3Di character summarizes, for each residue, the relative orientation of the Cα frame of its nearest spatial neighbor. Because it encodes fold topology rather than chemistry, 3Di alignments detect remote structural similarity that sequence alignment misses.

Q: Which residues are in helices, strands, or loops?
A: Secondary structure is the local, repeating backbone conformation. DSSP classifies it into eight states by reading the hydrogen-bond network: three helix types (H, G, I), two β types (E, B), two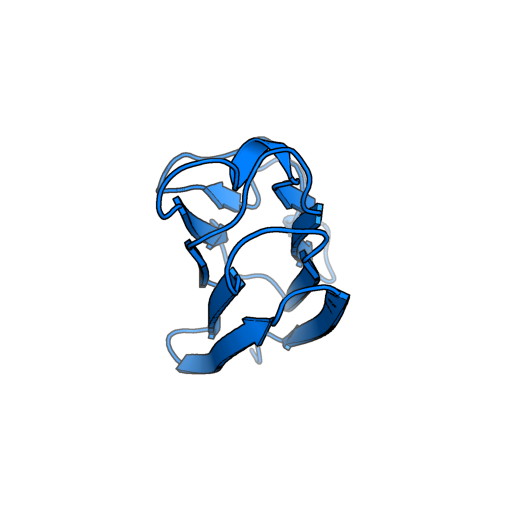 non-regular types (T, S), and unstructured coil (-).

Q: How big and how compact is the whole molecule?
A: Three whole-structure scalars: the radius of gyration (RMS distance of Cα from centroid, in Å), the count of Cα–Cα contacts (pairs closer than 8 Å and separated by more than four residues in sequence — i.e. tertiary, not local, contacts), and the bounding-box dimensions. Together they distinguish compact globular folds from extended fibres or disordered chains.

Q: How confident is the AlphaFold model at each residue?
A: For AlphaFold models, the B-factor field carries pLDDT — the model's own estimate of local accuracy on a 0–100 scale. Regions with pLDDT<50 should be treated as essentially unmodeled; they often correspond to intrinsically disordered segments.

Q: What family and function is it annotated with?
A: Functional annotations link the protein to curated databases. InterPro entries identify conserved domains and families by matching the sequence against member-database signatures (Pfam, PROSITE, CDD, …). Gene Ontology (GO) terms describe molecular function, biological process, and cellular component in a controlled vocabulary. CATH places the structure in a hierarchical fold classification (Class/Architecture/Topology/Homologous-superfamily). The organism is the source species.

Q: What known structures does this most resemble?
A: Nearest PDB neighbors are the top structural matches found by Foldseek when searching this structure against the entire Protein Data Bank. Each hit reports a TM-score (0 to 1; >0.5 almost always implies the same fold) and an E-value. These are *structural* homologs — they may share no detectable sequence similarity.

Q: Which residues are buried vs exposed?
A: Solvent-accessible surface area (SASA) is the area in Å² traced out by the centre of a 1.4 Å probe sphere (a water molecule) rolled over the protein's van der Waals surface (Shrake–Rupley / Lee–Richards construction). Buried residues have near-zero SASA; fully exposed residues can exceed 200 Å². The total SASA scales roughly with the number of surface residues.

Q: What are the backbone torsion angles?
A: φ (phi) and ψ (psi) are the two rotatable backbone dihedrals per residue: φ is the C(i-1)–N–Cα–C torsion, ψ is the N–Cα–C–N(i+1) torsion, both in degrees on (−180°, 180°]. α-helical residues cluster near (−60°, −45°); β-strand residues near (−120°, +130°). A Ramachandran plot is simply a scatter of (φ, ψ) for every residue.

Q: Are the domains correctly placed relative to each other?
A: Predicted aligned error is AlphaFold's pairwise confidence. Unlike pLDDT (per-residue), PAE is per-residue-pair and captures whether two parts of the structure are correctly placed relative to each other. Units are ångströms of expected positional error.

Q: What if only a Cα trace is available?
A: P-SEA three-state annotation labels each residue as helix, strand, or coil based purely on the geometry of the Cα trace. It serves as a fallback when the full backbone (and thus DSSP) is unavailable.

Q: What is the amino-acid chain?
A: This is the polypeptide sequence — one letter per residue, N-terminus first. Length ranges from a few dozen residues for small domains to over a thousand for large multi-domain proteins.

Q: What do the rendered images show?
A: The six renders are orthographic views along the three Cartesian axes in both directions. Representation (cartoon, sticks, or surface) and color scheme (sequence-rainbow or by-chain) vary across proteins so the training set covers all the common visualization conventions.

Q: What do the diagnostic plots show?
A: Plot images: a contact map (which residues are close in 3D, as an N×N binary image), a Ramachandran scatter (backbone torsion angles, revealing secondary-structure composition at a glance), and — for AlphaFold structures — a PAE heatmap (pairwise prediction confidence).

Q: How mobile is each atom in the crystal?
A: B-factor (Debye–Waller factor) reflects atomic displacement in the crystal lattice. It is an experimental observable (units Å²), not a prediction; low values mean the atom is pinned down, high values mean it moves or is heterogeneous across the crystal.

Q: Where is each backbone atom in 3D?
A: The mmCIF table is the protein's shape written out atom by atom. For each backbone N, Cα, C, and carbonyl O, it records an (x, y, z) coordinate triple in Å plus the residue type, chain letter, and residue number.